Protein AF-A0A941VLF3-F1 (afdb_monomer_lite)

Structure (mmCIF, N/CA/C/O backbone):
data_AF-A0A941VLF3-F1
#
_entry.id   AF-A0A941VLF3-F1
#
loop_
_atom_site.group_PDB
_atom_site.id
_atom_site.type_symbol
_atom_site.label_atom_id
_atom_site.label_alt_id
_atom_site.label_comp_id
_atom_site.label_asym_id
_atom_site.label_entity_id
_atom_site.label_seq_id
_atom_site.pdbx_PDB_ins_code
_atom_site.Cartn_x
_atom_site.Cartn_y
_atom_site.Cartn_z
_atom_site.occupancy
_atom_site.B_iso_or_equiv
_atom_site.auth_seq_id
_atom_site.auth_comp_id
_atom_site.auth_asym_id
_atom_site.auth_atom_id
_atom_site.pdbx_PDB_model_num
ATOM 1 N N . ILE A 1 1 ? 9.014 -8.368 -0.382 1.00 73.69 1 ILE A N 1
ATOM 2 C CA . ILE A 1 1 ? 7.883 -9.288 -0.059 1.00 73.69 1 ILE A CA 1
ATOM 3 C C . ILE A 1 1 ? 7.704 -9.451 1.450 1.00 73.69 1 ILE A C 1
ATOM 5 O O . ILE A 1 1 ? 6.588 -9.243 1.909 1.00 73.69 1 ILE A O 1
ATOM 9 N N . ALA A 1 2 ? 8.746 -9.818 2.213 1.00 80.62 2 ALA A N 1
ATOM 10 C CA . ALA A 1 2 ? 8.641 -9.993 3.668 1.00 80.62 2 ALA A CA 1
ATOM 11 C C . ALA A 1 2 ? 8.099 -8.739 4.381 1.00 80.62 2 ALA A C 1
ATOM 13 O O . ALA A 1 2 ? 7.167 -8.853 5.170 1.00 80.62 2 ALA A O 1
ATOM 14 N N . ASP A 1 3 ? 8.580 -7.549 4.013 1.00 91.75 3 ASP A N 1
ATOM 15 C CA . ASP A 1 3 ? 8.174 -6.313 4.695 1.00 91.75 3 ASP A CA 1
ATOM 16 C C . ASP A 1 3 ? 6.693 -5.969 4.491 1.00 91.75 3 ASP A C 1
ATOM 18 O O . ASP A 1 3 ? 6.051 -5.511 5.425 1.00 91.75 3 ASP A O 1
ATOM 22 N N . ILE A 1 4 ? 6.103 -6.247 3.319 1.00 94.81 4 ILE A N 1
ATOM 23 C CA . ILE A 1 4 ? 4.659 -6.027 3.099 1.00 94.81 4 ILE A CA 1
ATOM 24 C C . ILE A 1 4 ? 3.827 -6.899 4.036 1.00 94.81 4 ILE A C 1
ATOM 26 O O . ILE A 1 4 ? 2.828 -6.434 4.580 1.00 94.81 4 ILE A O 1
ATOM 30 N N . LYS A 1 5 ? 4.232 -8.161 4.230 1.00 95.38 5 LYS A N 1
ATOM 31 C CA . LYS A 1 5 ? 3.555 -9.054 5.177 1.00 95.38 5 LYS A CA 1
ATOM 32 C C . LYS A 1 5 ? 3.682 -8.514 6.597 1.00 95.38 5 LYS A C 1
ATOM 34 O O . LYS A 1 5 ? 2.674 -8.421 7.284 1.00 95.38 5 LYS A O 1
ATOM 39 N N . GLN A 1 6 ? 4.878 -8.072 6.981 1.00 95.81 6 GLN A N 1
ATOM 40 C CA . GLN A 1 6 ? 5.110 -7.506 8.306 1.00 95.81 6 GLN A CA 1
ATOM 41 C C . GLN A 1 6 ? 4.301 -6.224 8.554 1.00 95.81 6 GLN A C 1
ATOM 43 O O . GLN A 1 6 ? 3.707 -6.067 9.617 1.00 95.81 6 GLN A O 1
ATOM 48 N N . ILE A 1 7 ? 4.242 -5.321 7.570 1.00 96.94 7 ILE A N 1
ATOM 49 C CA . ILE A 1 7 ? 3.429 -4.103 7.645 1.00 96.94 7 ILE A CA 1
ATOM 50 C C . ILE A 1 7 ? 1.949 -4.466 7.771 1.00 96.94 7 ILE A C 1
ATOM 52 O O . ILE A 1 7 ? 1.262 -3.898 8.614 1.00 96.94 7 ILE A O 1
ATOM 56 N N . ALA A 1 8 ? 1.459 -5.428 6.982 1.00 97.00 8 ALA A N 1
ATOM 57 C CA . ALA A 1 8 ? 0.075 -5.886 7.074 1.00 97.00 8 ALA A CA 1
ATOM 58 C C . ALA A 1 8 ? -0.240 -6.479 8.458 1.00 97.00 8 ALA A C 1
ATOM 60 O O . ALA A 1 8 ? -1.267 -6.145 9.035 1.00 97.00 8 ALA A O 1
ATOM 61 N N . GLU A 1 9 ? 0.656 -7.288 9.028 1.00 96.88 9 GLU A N 1
ATOM 62 C CA . GLU A 1 9 ? 0.515 -7.812 10.394 1.00 96.88 9 GLU A CA 1
ATOM 63 C C . GLU A 1 9 ? 0.397 -6.687 11.429 1.00 96.88 9 GLU A C 1
ATOM 65 O O . GLU A 1 9 ? -0.518 -6.703 12.249 1.00 96.88 9 GLU A O 1
ATOM 70 N N . TRP A 1 10 ? 1.258 -5.668 11.359 1.00 97.56 10 TRP A N 1
ATOM 71 C CA . TRP A 1 10 ? 1.175 -4.517 12.262 1.00 97.56 10 TRP A CA 1
ATOM 72 C C . TRP A 1 10 ? -0.108 -3.699 12.069 1.00 97.56 10 TRP A C 1
ATOM 74 O O . TRP A 1 10 ? -0.653 -3.170 13.037 1.00 97.56 10 TRP A O 1
ATOM 84 N N . VAL A 1 11 ? -0.610 -3.596 10.837 1.00 98.06 11 VAL A N 1
ATOM 85 C CA . VAL A 1 11 ? -1.896 -2.953 10.531 1.00 98.06 11 VAL A CA 1
ATOM 86 C C . VAL A 1 11 ? -3.062 -3.724 11.163 1.00 98.06 11 VAL A C 1
ATOM 88 O O . VAL A 1 11 ? -3.939 -3.098 11.762 1.00 98.06 11 VAL A O 1
ATOM 91 N N . GLU A 1 12 ? -3.074 -5.059 11.077 1.00 97.50 12 GLU A N 1
ATOM 92 C CA . GLU A 1 12 ? -4.102 -5.881 11.735 1.00 97.50 12 GLU A CA 1
ATOM 93 C C . GLU A 1 12 ? -4.000 -5.793 13.264 1.00 97.50 12 GLU A C 1
ATOM 95 O O . GLU A 1 12 ? -5.015 -5.591 13.927 1.00 97.50 12 GLU A O 1
ATOM 100 N N . GLU A 1 13 ? -2.789 -5.849 13.831 1.00 97.25 13 GLU A N 1
ATOM 101 C CA . GLU A 1 13 ? -2.566 -5.683 15.274 1.00 97.25 13 GLU A CA 1
ATOM 102 C C . GLU A 1 13 ? -3.071 -4.315 15.763 1.00 97.25 13 GLU A C 1
ATOM 104 O O . GLU A 1 13 ? -3.725 -4.212 16.806 1.00 97.25 13 GLU A O 1
ATOM 109 N N . TYR A 1 14 ? -2.808 -3.249 15.000 1.00 97.62 14 TYR A N 1
ATOM 110 C CA . TYR A 1 14 ? -3.336 -1.919 15.291 1.00 97.62 14 TYR A CA 1
ATOM 111 C C . TYR A 1 14 ? -4.869 -1.948 15.333 1.00 97.62 14 TYR A C 1
ATOM 113 O O . TYR A 1 14 ? -5.468 -1.471 16.300 1.00 97.62 14 TYR A O 1
ATOM 121 N N . LYS A 1 15 ? -5.510 -2.562 14.333 1.00 97.38 15 LYS A N 1
ATOM 122 C CA . LYS A 1 15 ? -6.969 -2.696 14.278 1.00 97.38 15 LYS A CA 1
ATOM 123 C C . LYS A 1 15 ? -7.528 -3.515 15.439 1.00 97.38 15 LYS A C 1
ATOM 125 O O . LYS A 1 15 ? -8.580 -3.168 15.971 1.00 97.38 15 LYS A O 1
ATOM 130 N N . GLU A 1 16 ? -6.852 -4.574 15.865 1.00 97.44 16 GLU A N 1
ATOM 131 C CA . GLU A 1 16 ? -7.258 -5.356 17.038 1.00 97.44 16 GLU A CA 1
ATOM 132 C C . GLU A 1 16 ? -7.161 -4.545 18.334 1.00 97.44 16 GLU A C 1
ATOM 134 O O . GLU A 1 16 ? -8.034 -4.649 19.195 1.00 97.44 16 GLU A O 1
ATOM 139 N N . ARG A 1 17 ? -6.131 -3.703 18.461 1.00 97.00 17 ARG A N 1
ATOM 140 C CA . ARG A 1 17 ? -5.886 -2.892 19.659 1.00 97.00 17 ARG A CA 1
ATOM 141 C C . ARG A 1 17 ? -6.794 -1.666 19.765 1.00 97.00 17 ARG A C 1
ATOM 143 O O . ARG A 1 17 ? -7.213 -1.331 20.871 1.00 97.00 17 ARG A O 1
ATOM 150 N N . TYR A 1 18 ? -7.061 -0.981 18.654 1.00 96.06 18 TYR A N 1
ATOM 151 C CA . TYR A 1 18 ? -7.758 0.313 18.645 1.00 96.06 18 TYR A CA 1
ATOM 152 C C . TYR A 1 18 ? -9.167 0.252 18.042 1.00 96.06 18 TYR A C 1
ATOM 154 O O . TYR A 1 18 ? -9.923 1.211 18.164 1.00 96.06 18 TYR A O 1
ATOM 162 N N . GLY A 1 19 ? -9.553 -0.874 17.436 1.00 96.94 19 GLY A N 1
ATOM 163 C CA . GLY A 1 19 ? -10.874 -1.073 16.832 1.00 96.94 19 GLY A CA 1
ATOM 164 C C . GLY A 1 19 ? -11.030 -0.483 15.427 1.00 96.94 19 GLY A C 1
ATOM 165 O O . GLY A 1 19 ? -12.073 -0.675 14.805 1.00 96.94 19 GLY A O 1
ATOM 166 N N . GLU A 1 20 ? -10.003 0.185 14.904 1.00 96.44 20 GLU A N 1
ATOM 167 C CA . GLU A 1 20 ? -9.967 0.790 13.572 1.00 96.44 20 GLU A CA 1
ATOM 168 C C . GLU A 1 20 ? -8.590 0.613 12.926 1.00 96.44 20 GLU A C 1
ATOM 170 O O . GLU A 1 20 ? -7.591 0.458 13.623 1.00 96.44 20 GLU A O 1
ATOM 175 N N . TYR A 1 21 ? -8.526 0.624 11.594 1.00 97.56 21 TYR A N 1
ATOM 176 C CA . TYR A 1 21 ? -7.255 0.576 10.870 1.00 97.56 21 TYR A CA 1
ATOM 177 C C . TYR A 1 21 ? -6.502 1.917 10.988 1.00 97.56 21 TYR A C 1
ATOM 179 O O . TYR A 1 21 ? -7.146 2.965 11.064 1.00 97.56 21 TYR A O 1
ATOM 187 N N . PRO A 1 22 ? -5.154 1.918 10.988 1.00 97.06 22 PRO A N 1
ATOM 188 C CA . PRO A 1 22 ? -4.379 3.150 11.077 1.00 97.06 22 PRO A CA 1
ATOM 189 C C . PRO A 1 22 ? -4.644 4.045 9.852 1.00 97.06 22 PRO A C 1
ATOM 191 O O . PRO A 1 22 ? -4.748 3.530 8.742 1.00 97.06 22 PRO A O 1
ATOM 194 N N . PRO A 1 23 ? -4.719 5.378 10.002 1.00 96.06 23 PRO A N 1
ATOM 195 C CA . PRO A 1 23 ? -4.991 6.283 8.882 1.00 96.06 23 PRO A CA 1
ATOM 196 C C . PRO A 1 23 ? -3.848 6.335 7.858 1.00 96.06 23 PRO A C 1
ATOM 198 O O . PRO A 1 23 ? -4.082 6.554 6.669 1.00 96.06 23 PRO A O 1
ATOM 201 N N . ASP A 1 24 ? -2.613 6.116 8.310 1.00 96.06 24 ASP A N 1
ATOM 202 C CA . ASP A 1 24 ? -1.405 6.120 7.494 1.00 96.06 24 ASP A CA 1
ATOM 203 C C . ASP A 1 24 ? -0.273 5.300 8.140 1.00 96.06 24 ASP A C 1
ATOM 205 O O . ASP A 1 24 ? -0.343 4.866 9.295 1.00 96.06 24 ASP A O 1
ATOM 209 N N . LEU A 1 25 ? 0.804 5.089 7.376 1.00 95.81 25 LEU A N 1
ATOM 210 C CA . LEU A 1 25 ? 2.000 4.398 7.863 1.00 95.81 25 LEU A CA 1
ATOM 211 C C . LEU A 1 25 ? 2.769 5.197 8.921 1.00 95.81 25 LEU A C 1
ATOM 213 O O . LEU A 1 25 ? 3.474 4.592 9.726 1.00 95.81 25 LEU A O 1
ATOM 217 N N . THR A 1 26 ? 2.634 6.524 8.955 1.00 95.88 26 THR A N 1
ATOM 218 C CA . THR A 1 26 ? 3.280 7.369 9.970 1.00 95.88 26 THR A CA 1
ATOM 219 C C . THR A 1 26 ? 2.737 7.038 11.354 1.00 95.88 26 THR A C 1
ATOM 221 O O . THR A 1 26 ? 3.507 6.755 12.269 1.00 95.88 26 THR A O 1
ATOM 224 N N . THR A 1 27 ? 1.414 6.951 11.478 1.00 96.19 27 THR A N 1
ATOM 225 C CA . THR A 1 27 ? 0.729 6.542 12.706 1.00 96.19 27 THR A CA 1
ATOM 226 C C . THR A 1 27 ? 1.206 5.165 13.156 1.00 96.19 27 THR A C 1
ATOM 228 O O . THR A 1 27 ? 1.471 4.944 14.338 1.00 96.19 27 THR A O 1
ATOM 231 N N . LEU A 1 28 ? 1.358 4.228 12.215 1.00 95.50 28 LEU A N 1
ATOM 232 C CA . LEU A 1 28 ? 1.851 2.888 12.516 1.00 95.50 28 LEU A CA 1
ATOM 233 C C . LEU A 1 28 ? 3.295 2.914 13.042 1.00 95.50 28 LEU A C 1
ATOM 235 O O . LEU A 1 28 ? 3.585 2.291 14.063 1.00 95.50 28 LEU A O 1
ATOM 239 N N . LYS A 1 29 ? 4.187 3.680 12.402 1.00 95.25 29 LYS A N 1
ATOM 240 C CA . LYS A 1 29 ? 5.578 3.855 12.848 1.00 95.25 29 LYS A CA 1
ATOM 241 C C . LYS A 1 29 ? 5.674 4.431 14.254 1.00 95.25 29 LYS A C 1
ATOM 243 O O . LYS A 1 29 ? 6.435 3.911 15.068 1.00 95.25 29 LYS A O 1
ATOM 248 N N . GLU A 1 30 ? 4.906 5.479 14.541 1.00 94.44 30 GLU A N 1
ATOM 249 C CA . GLU A 1 30 ? 4.875 6.116 15.859 1.00 94.44 30 GLU A CA 1
ATOM 250 C C . GLU A 1 30 ? 4.444 5.121 16.941 1.00 94.44 30 GLU A C 1
ATOM 252 O O . GLU A 1 30 ? 5.073 5.042 17.996 1.00 94.44 30 GLU A O 1
ATOM 257 N N . ARG A 1 31 ? 3.424 4.293 16.667 1.00 93.81 31 ARG A N 1
ATOM 258 C CA . ARG A 1 31 ? 2.980 3.252 17.610 1.00 93.81 31 ARG A CA 1
ATOM 259 C C . ARG A 1 31 ? 4.013 2.160 17.842 1.00 93.81 31 ARG A C 1
ATOM 261 O O . ARG A 1 31 ? 4.100 1.653 18.956 1.00 93.81 31 ARG A O 1
ATOM 268 N N . LEU A 1 32 ? 4.772 1.802 16.812 1.00 93.19 32 LEU A N 1
ATOM 269 C CA . LEU A 1 32 ? 5.851 0.818 16.900 1.00 93.19 32 LEU A CA 1
ATOM 270 C C . LEU A 1 32 ? 7.159 1.423 17.437 1.00 93.19 32 LEU A C 1
ATOM 272 O O . LEU A 1 32 ? 8.146 0.705 17.582 1.00 93.19 32 LEU A O 1
ATOM 276 N N . ASN A 1 33 ? 7.177 2.729 17.739 1.00 94.62 33 ASN A N 1
ATOM 277 C CA . ASN A 1 33 ? 8.359 3.481 18.156 1.00 94.62 33 ASN A CA 1
ATOM 278 C C . ASN A 1 33 ? 9.540 3.321 17.171 1.00 94.62 33 ASN A C 1
ATOM 280 O O . ASN A 1 33 ? 10.699 3.193 17.574 1.00 94.62 33 ASN A O 1
ATOM 284 N N . LEU A 1 34 ? 9.234 3.299 15.868 1.00 91.06 34 LEU A N 1
ATOM 285 C CA . LEU A 1 34 ? 10.212 3.169 14.787 1.00 91.06 34 LEU A CA 1
ATOM 286 C C . LEU A 1 34 ? 10.676 4.542 14.301 1.00 91.06 34 LEU A C 1
ATOM 288 O O . LEU A 1 34 ? 9.871 5.407 13.960 1.00 91.06 34 LEU A O 1
ATOM 292 N N . THR A 1 35 ? 11.992 4.716 14.199 1.00 89.81 35 THR A N 1
ATOM 293 C CA . THR A 1 35 ? 12.612 5.948 13.686 1.00 89.81 35 THR A CA 1
ATOM 294 C C . THR A 1 35 ? 12.900 5.897 12.187 1.00 89.81 35 THR A C 1
ATOM 296 O O . THR A 1 35 ? 13.116 6.933 11.564 1.00 89.81 35 THR A O 1
ATOM 299 N N . THR A 1 36 ? 12.886 4.709 11.583 1.00 88.38 36 THR A N 1
ATOM 300 C CA . THR A 1 36 ? 13.150 4.506 10.154 1.00 88.38 36 THR A CA 1
ATOM 301 C C . THR A 1 36 ? 11.866 4.567 9.331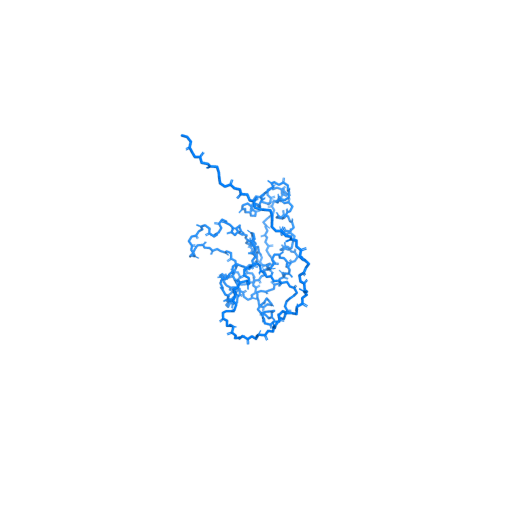 1.00 88.38 36 THR A C 1
ATOM 303 O O . THR A 1 36 ? 10.799 4.154 9.784 1.00 88.38 36 THR A O 1
ATOM 306 N N . GLU A 1 37 ? 11.950 5.088 8.107 1.00 89.50 37 GLU A N 1
ATOM 307 C CA . GLU A 1 37 ? 10.864 4.986 7.125 1.00 89.50 37 GLU A CA 1
ATOM 308 C C . GLU A 1 37 ? 10.654 3.538 6.676 1.00 89.50 37 GLU A C 1
ATOM 310 O O . GLU A 1 37 ? 11.612 2.773 6.560 1.00 89.50 37 GLU A O 1
ATOM 315 N N . PHE A 1 38 ? 9.403 3.176 6.390 1.00 93.19 38 PHE A N 1
ATOM 316 C CA . PHE A 1 38 ? 9.107 1.922 5.706 1.00 93.19 38 PHE A CA 1
ATOM 317 C C . PHE A 1 38 ? 9.484 2.081 4.239 1.00 93.19 38 PHE A C 1
ATOM 319 O O . PHE A 1 38 ? 8.705 2.606 3.443 1.00 93.19 38 PHE A O 1
ATOM 326 N N . LYS A 1 39 ? 10.690 1.638 3.895 1.00 95.06 39 LYS A N 1
ATOM 327 C CA . LYS A 1 39 ? 11.196 1.644 2.527 1.00 95.06 39 LYS A CA 1
ATOM 328 C C . LYS A 1 39 ? 11.362 0.235 1.994 1.00 95.06 39 LYS A C 1
ATOM 330 O O . LYS A 1 39 ? 11.678 -0.685 2.746 1.00 95.06 39 LYS A O 1
ATOM 335 N N . ASP A 1 40 ? 11.145 0.093 0.700 1.00 94.88 40 ASP A N 1
ATOM 336 C CA . ASP A 1 40 ? 11.365 -1.141 -0.033 1.00 94.88 40 ASP A CA 1
ATOM 337 C C . ASP A 1 40 ? 12.858 -1.333 -0.395 1.00 94.88 40 ASP A C 1
ATOM 339 O O . ASP A 1 40 ? 13.691 -0.467 -0.100 1.00 94.88 40 ASP A O 1
ATOM 343 N N . PRO A 1 41 ? 13.242 -2.466 -1.020 1.00 94.19 41 PRO A N 1
ATOM 344 C CA . PRO A 1 41 ? 14.636 -2.743 -1.381 1.00 94.19 41 PRO A CA 1
ATOM 345 C C . PRO A 1 41 ? 15.281 -1.745 -2.354 1.00 94.19 41 PRO A C 1
ATOM 347 O O . PRO A 1 41 ? 16.499 -1.785 -2.529 1.00 94.19 41 PRO A O 1
ATOM 350 N N . TRP A 1 42 ? 14.488 -0.882 -2.992 1.00 95.94 42 TRP A N 1
ATOM 351 C CA . TRP A 1 42 ? 14.937 0.149 -3.927 1.00 95.94 42 TRP A CA 1
ATOM 352 C C . TRP A 1 42 ? 14.912 1.554 -3.309 1.00 95.94 42 TRP A C 1
ATOM 354 O O . TRP A 1 42 ? 15.090 2.538 -4.017 1.00 95.94 42 TRP A O 1
ATOM 364 N N . ASP A 1 43 ? 14.761 1.645 -1.982 1.00 95.62 43 ASP A N 1
ATOM 365 C CA . ASP A 1 43 ? 14.694 2.891 -1.206 1.00 95.62 43 ASP A CA 1
ATOM 366 C C . ASP A 1 43 ? 13.432 3.736 -1.484 1.00 95.62 43 ASP A C 1
ATOM 368 O O . ASP A 1 43 ? 13.331 4.882 -1.033 1.00 95.62 43 ASP A O 1
ATOM 372 N N . HIS A 1 44 ? 12.422 3.167 -2.152 1.00 95.94 44 HIS A N 1
ATOM 373 C CA . HIS A 1 44 ? 11.123 3.813 -2.318 1.00 95.94 44 HIS A CA 1
ATOM 374 C C . HIS A 1 44 ? 10.249 3.585 -1.076 1.00 95.94 44 HIS A C 1
ATOM 376 O O . HIS A 1 44 ? 10.263 2.500 -0.490 1.00 95.94 44 HIS A O 1
ATOM 382 N N . PRO A 1 45 ? 9.462 4.581 -0.635 1.00 96.31 45 PRO A N 1
ATOM 383 C CA . PRO A 1 45 ? 8.556 4.395 0.489 1.00 96.31 45 PRO A CA 1
ATOM 384 C C . PRO A 1 45 ? 7.427 3.424 0.128 1.00 96.31 45 PRO A C 1
ATOM 386 O O . PRO A 1 45 ? 6.790 3.561 -0.923 1.00 96.31 45 PRO A O 1
ATOM 389 N N . TYR A 1 46 ? 7.118 2.501 1.040 1.00 97.75 46 TYR A N 1
ATOM 390 C CA . TYR A 1 46 ? 5.888 1.721 0.955 1.00 97.75 46 TYR A CA 1
ATOM 391 C C . TYR A 1 46 ? 4.680 2.659 0.969 1.00 97.75 46 TYR A C 1
ATOM 393 O O . TYR A 1 46 ? 4.642 3.673 1.667 1.00 97.75 46 TYR A O 1
ATOM 401 N N . GLN A 1 47 ? 3.683 2.310 0.172 1.00 97.75 47 GLN A N 1
ATOM 402 C CA . GLN A 1 47 ? 2.445 3.053 0.047 1.00 97.75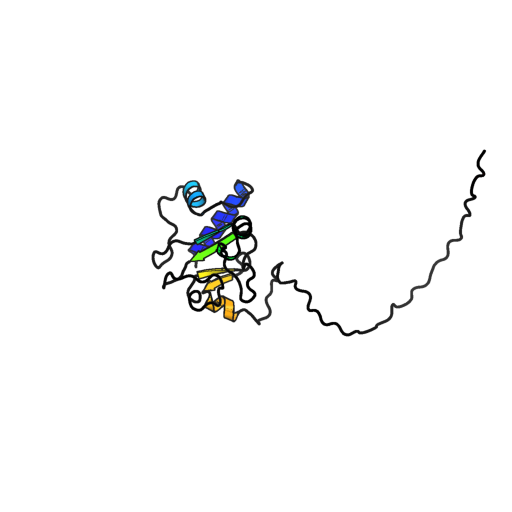 47 GLN A CA 1
ATOM 403 C C . GLN A 1 47 ? 1.348 2.358 0.841 1.00 97.75 47 GLN A C 1
ATOM 405 O O . GLN A 1 47 ? 1.330 1.132 0.956 1.00 97.75 47 GLN A O 1
ATOM 410 N N . TYR A 1 48 ? 0.422 3.150 1.369 1.00 98.00 48 TYR A N 1
ATOM 411 C CA . TYR A 1 48 ? -0.715 2.662 2.131 1.00 98.00 48 TYR A CA 1
ATOM 412 C C . TYR A 1 48 ? -1.932 3.539 1.891 1.00 98.00 48 TYR A C 1
ATOM 414 O O . TYR A 1 48 ? -1.814 4.767 1.857 1.00 98.00 48 TYR A O 1
ATOM 422 N N . VAL A 1 49 ? -3.104 2.919 1.790 1.00 97.69 49 VAL A N 1
ATOM 423 C CA . VAL A 1 49 ? -4.378 3.632 1.867 1.00 97.69 49 VAL A CA 1
ATOM 424 C C . VAL A 1 49 ? -5.424 2.835 2.629 1.00 97.69 49 VAL A C 1
ATOM 426 O O . VAL A 1 49 ? -5.557 1.627 2.447 1.00 97.69 49 VAL A O 1
ATOM 429 N N . LEU A 1 50 ? -6.239 3.542 3.407 1.00 97.00 50 LEU A N 1
ATOM 430 C CA . LEU A 1 50 ? -7.536 3.044 3.851 1.00 97.00 50 LEU A CA 1
ATOM 431 C C . LEU A 1 50 ? -8.528 3.121 2.697 1.00 97.00 50 LEU A C 1
ATOM 433 O O . LEU A 1 50 ? -8.829 4.212 2.215 1.00 97.00 50 LEU A O 1
ATOM 437 N N . ILE A 1 51 ? -9.067 1.981 2.266 1.00 95.19 51 ILE A N 1
ATOM 438 C CA . ILE A 1 51 ? -9.945 1.914 1.088 1.00 95.19 51 ILE A CA 1
ATOM 439 C C . ILE A 1 51 ? -11.255 2.651 1.354 1.00 95.19 51 ILE A C 1
ATOM 441 O O . ILE A 1 51 ? -11.720 3.391 0.495 1.00 95.19 51 ILE A O 1
ATOM 445 N N . ALA A 1 52 ? -11.801 2.550 2.569 1.00 92.44 52 ALA A N 1
ATOM 446 C CA . ALA A 1 52 ? -13.021 3.264 2.942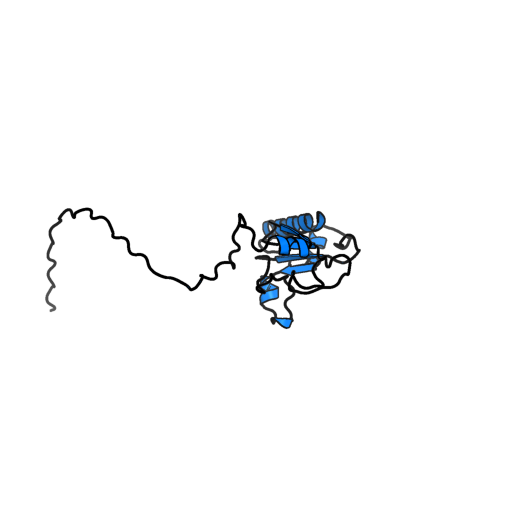 1.00 92.44 52 ALA A CA 1
ATOM 447 C C . ALA A 1 52 ? -12.877 4.796 2.854 1.00 92.44 52 ALA A C 1
ATOM 449 O O . ALA A 1 52 ? -13.839 5.484 2.516 1.00 92.44 52 ALA A O 1
ATOM 450 N N . ASP A 1 53 ? -11.693 5.339 3.146 1.00 93.94 53 ASP A N 1
ATOM 451 C CA . ASP A 1 53 ? -11.423 6.775 3.019 1.00 93.94 53 ASP A CA 1
ATOM 452 C C . ASP A 1 53 ? -11.003 7.161 1.604 1.00 93.94 53 ASP A C 1
ATOM 454 O O . ASP A 1 53 ? -11.323 8.255 1.138 1.00 93.94 53 ASP A O 1
ATOM 458 N N . ASP A 1 54 ? -10.319 6.265 0.898 1.00 94.12 54 ASP A N 1
ATOM 459 C CA . ASP A 1 54 ? -9.977 6.442 -0.505 1.00 94.12 54 ASP A CA 1
ATOM 460 C C . ASP A 1 54 ? -11.233 6.491 -1.384 1.00 94.12 54 ASP A C 1
ATOM 462 O O . ASP A 1 54 ? -11.368 7.395 -2.204 1.00 94.12 54 ASP A O 1
ATOM 466 N N . ASP A 1 55 ? -12.208 5.615 -1.141 1.00 91.06 55 ASP A N 1
ATOM 467 C CA . ASP A 1 55 ? -13.467 5.547 -1.888 1.00 91.06 55 ASP A CA 1
ATOM 468 C C . ASP A 1 55 ? -14.344 6.798 -1.724 1.00 91.06 55 ASP A C 1
ATOM 470 O O . ASP A 1 55 ? -15.119 7.128 -2.623 1.00 91.06 55 ASP A O 1
ATOM 474 N N . LYS A 1 56 ? -14.192 7.542 -0.618 1.00 93.50 56 LYS A N 1
ATOM 475 C CA . LYS A 1 56 ? -14.853 8.847 -0.417 1.00 93.50 56 LYS A CA 1
ATOM 476 C C . LYS A 1 56 ? -14.265 9.941 -1.312 1.00 93.50 56 LYS A C 1
ATOM 478 O O . LYS A 1 56 ? -14.882 10.995 -1.481 1.00 93.50 56 LYS A O 1
ATOM 483 N N . LYS A 1 57 ? -13.071 9.732 -1.870 1.00 90.75 57 LYS A N 1
ATOM 484 C CA . LYS A 1 57 ? -12.443 10.663 -2.811 1.00 90.75 57 LYS A CA 1
ATOM 485 C C . LYS A 1 57 ? -13.069 10.491 -4.198 1.00 90.75 57 LYS A C 1
ATOM 487 O O . LYS A 1 57 ? -13.592 9.434 -4.544 1.00 90.75 57 LYS A O 1
ATOM 492 N N . GLY A 1 58 ? -12.987 11.535 -5.026 1.00 87.56 58 GLY A N 1
ATOM 493 C CA . GLY A 1 58 ? -13.328 11.426 -6.450 1.00 87.56 58 GLY A CA 1
ATOM 494 C C . GLY A 1 58 ? -12.516 10.316 -7.130 1.00 87.56 58 GLY A C 1
ATOM 495 O O . GLY A 1 58 ? -11.387 10.048 -6.720 1.00 87.56 58 GLY A O 1
ATOM 496 N N . LYS A 1 59 ? -13.077 9.666 -8.160 1.00 85.50 59 LYS A N 1
ATOM 497 C CA . LYS A 1 59 ? -12.449 8.518 -8.853 1.00 85.50 59 LYS A CA 1
ATOM 498 C C . LYS A 1 59 ? -11.020 8.808 -9.332 1.00 85.50 59 LYS A C 1
ATOM 500 O O . LYS A 1 59 ? -10.171 7.931 -9.318 1.00 85.50 59 LYS A O 1
ATOM 505 N N . ASP A 1 60 ? -10.768 10.049 -9.722 1.00 88.75 60 ASP A N 1
ATOM 506 C CA . ASP A 1 60 ? -9.493 10.619 -10.165 1.00 88.75 60 ASP A CA 1
ATOM 507 C C . ASP A 1 60 ? -8.451 10.792 -9.043 1.00 88.75 60 ASP A C 1
ATOM 509 O O . ASP A 1 60 ? -7.270 10.985 -9.318 1.00 88.75 60 ASP A O 1
ATOM 513 N N . LYS A 1 61 ? -8.874 10.718 -7.778 1.00 92.69 61 LYS A N 1
ATOM 514 C CA . LYS A 1 61 ? -8.039 10.931 -6.583 1.00 92.69 61 LYS A CA 1
ATOM 515 C C . LYS A 1 61 ? -7.814 9.661 -5.766 1.00 92.69 61 LYS A C 1
ATOM 517 O O . LYS A 1 61 ? -7.078 9.702 -4.779 1.00 92.69 61 LYS A O 1
ATOM 522 N N . GLN A 1 62 ? -8.462 8.567 -6.155 1.00 94.50 62 GLN A N 1
ATOM 523 C CA . GLN A 1 62 ? -8.293 7.261 -5.535 1.00 94.50 62 GLN A CA 1
ATOM 524 C C . GLN A 1 62 ? -6.914 6.690 -5.863 1.00 94.50 62 GLN A C 1
ATOM 526 O O . GLN A 1 62 ? -6.429 6.803 -6.990 1.00 94.50 62 GLN A O 1
ATOM 531 N N . LYS A 1 63 ? -6.291 6.059 -4.874 1.00 96.25 63 LYS A N 1
ATOM 532 C CA . LYS A 1 63 ? -4.959 5.455 -4.970 1.00 96.25 63 LYS A CA 1
ATOM 533 C C . LYS A 1 63 ? -4.939 3.961 -4.656 1.00 96.25 63 LYS A C 1
ATOM 535 O O . LYS A 1 63 ? -3.929 3.325 -4.926 1.00 96.25 63 LYS A O 1
ATOM 540 N N . ALA A 1 64 ? -6.019 3.394 -4.116 1.00 96.56 64 ALA A N 1
ATOM 541 C CA . ALA A 1 64 ? -6.092 1.953 -3.903 1.00 96.56 64 ALA A CA 1
ATOM 542 C C . ALA A 1 64 ? -5.880 1.219 -5.232 1.00 96.56 64 ALA A C 1
ATOM 544 O O . ALA A 1 64 ? -6.454 1.605 -6.261 1.00 96.56 64 ALA A O 1
ATOM 545 N N . ARG A 1 65 ? -5.054 0.174 -5.209 1.00 96.88 65 ARG A N 1
ATOM 546 C CA . ARG A 1 65 ? -4.743 -0.654 -6.366 1.00 96.88 65 ARG A CA 1
ATOM 547 C C . ARG A 1 65 ? -5.982 -1.403 -6.824 1.00 96.88 65 ARG A C 1
ATOM 549 O O . ARG A 1 65 ? -6.807 -1.864 -6.030 1.00 96.88 65 ARG A O 1
ATOM 556 N N . ARG A 1 66 ? -6.113 -1.519 -8.143 1.00 93.44 66 ARG A N 1
ATOM 557 C CA . ARG A 1 66 ? -7.281 -2.098 -8.801 1.00 93.44 66 ARG A CA 1
ATOM 558 C C . ARG A 1 66 ? -6.912 -3.281 -9.683 1.00 93.44 66 ARG A C 1
ATOM 560 O O . ARG A 1 66 ? -5.825 -3.335 -10.260 1.00 93.44 66 ARG A O 1
ATOM 567 N N . ASP A 1 67 ? -7.834 -4.229 -9.780 1.00 90.75 67 ASP A N 1
ATOM 568 C CA . ASP A 1 67 ? -7.737 -5.350 -10.707 1.00 90.75 67 ASP A CA 1
ATOM 569 C C . ASP A 1 67 ? -8.021 -4.914 -12.157 1.00 90.75 67 ASP A C 1
ATOM 571 O O . ASP A 1 67 ? -8.327 -3.752 -12.444 1.00 90.75 67 ASP A O 1
ATOM 575 N N . ARG A 1 68 ? -7.975 -5.879 -13.084 1.00 86.38 68 ARG A N 1
ATOM 576 C CA . ARG A 1 68 ? -8.299 -5.670 -14.507 1.00 86.38 68 ARG A CA 1
ATOM 577 C C . ARG A 1 68 ? -9.729 -5.166 -14.756 1.00 86.38 68 ARG A C 1
ATOM 579 O O . ARG A 1 68 ? -10.010 -4.608 -15.810 1.00 86.38 68 ARG A O 1
ATOM 586 N N . ASN A 1 69 ? -10.637 -5.389 -13.805 1.00 85.38 69 ASN A N 1
ATOM 587 C CA . ASN A 1 69 ? -12.031 -4.954 -13.847 1.00 85.38 69 ASN A CA 1
ATOM 588 C C . ASN A 1 69 ? -12.233 -3.622 -13.100 1.00 85.38 69 ASN A C 1
ATOM 590 O O . ASN A 1 69 ? -13.371 -3.216 -12.846 1.00 85.38 69 ASN A O 1
ATOM 594 N N . GLN A 1 70 ? -11.140 -2.943 -12.738 1.00 88.50 70 GLN A N 1
ATOM 595 C CA . GLN A 1 70 ? -11.120 -1.692 -11.986 1.00 88.50 70 GLN A CA 1
ATOM 596 C C . GLN A 1 70 ? -11.761 -1.794 -10.593 1.00 88.50 70 GLN A C 1
ATOM 598 O O . GLN A 1 70 ? -12.217 -0.791 -10.041 1.00 88.50 70 GLN A O 1
ATOM 603 N N . LYS A 1 71 ? -11.816 -2.982 -9.992 1.00 88.62 71 LYS A N 1
ATOM 604 C CA . LYS A 1 71 ? -12.268 -3.181 -8.610 1.00 88.62 71 LYS A CA 1
ATOM 605 C C . LYS A 1 71 ? -11.078 -3.093 -7.655 1.00 88.62 71 LYS A C 1
ATOM 607 O O . LYS A 1 71 ? -9.992 -3.515 -8.049 1.00 88.62 71 LYS A O 1
ATOM 612 N N . PRO A 1 72 ? -11.242 -2.553 -6.433 1.00 93.25 72 PRO A N 1
ATOM 613 C CA . PRO A 1 72 ? -10.187 -2.622 -5.423 1.00 93.25 72 PRO A CA 1
ATOM 614 C C . PRO A 1 72 ? -9.742 -4.076 -5.215 1.00 93.25 72 PRO A C 1
ATOM 616 O O . PRO A 1 72 ? -10.590 -4.969 -5.170 1.00 93.25 72 PRO A O 1
ATOM 619 N N . ILE A 1 73 ? -8.429 -4.315 -5.135 1.00 93.19 73 ILE A N 1
ATOM 620 C CA . ILE A 1 73 ? -7.868 -5.678 -5.006 1.00 93.19 73 ILE A CA 1
ATOM 621 C C . ILE A 1 73 ? -7.913 -6.237 -3.576 1.00 93.19 73 ILE A C 1
ATOM 623 O O . ILE A 1 73 ? -7.721 -7.439 -3.384 1.00 93.19 73 ILE A O 1
ATOM 627 N N . ASN A 1 74 ? -8.116 -5.359 -2.596 1.00 95.62 74 ASN A N 1
ATOM 628 C CA . ASN A 1 74 ? -8.265 -5.658 -1.175 1.00 95.62 74 ASN A CA 1
ATOM 629 C C . ASN A 1 74 ? -9.573 -5.033 -0.666 1.00 95.62 74 ASN A C 1
ATOM 631 O O . ASN A 1 74 ? -10.131 -4.140 -1.308 1.00 95.62 74 ASN A O 1
ATOM 635 N N . THR A 1 75 ? -10.047 -5.486 0.493 1.00 94.94 75 THR A N 1
ATOM 636 C CA . THR A 1 75 ? -11.328 -5.060 1.069 1.00 94.94 75 THR A CA 1
ATOM 637 C C . THR A 1 75 ? -11.202 -3.798 1.929 1.00 94.94 75 THR A C 1
ATOM 639 O O . THR A 1 75 ? -12.010 -2.883 1.784 1.00 94.94 75 THR A O 1
ATOM 642 N N . TYR A 1 76 ? -10.214 -3.728 2.832 1.00 95.94 76 TYR A N 1
ATOM 643 C CA . TYR A 1 76 ? -10.182 -2.703 3.896 1.00 95.94 76 TYR A CA 1
ATOM 644 C C . TYR A 1 76 ? -9.097 -1.641 3.730 1.00 95.94 76 TYR A C 1
ATOM 646 O O . TYR A 1 76 ? -9.352 -0.442 3.858 1.00 95.94 76 TYR A O 1
ATOM 654 N N . TYR A 1 77 ? -7.883 -2.083 3.445 1.00 97.81 77 TYR A N 1
ATOM 655 C CA . TYR A 1 77 ? -6.734 -1.233 3.192 1.00 97.81 77 TYR A CA 1
ATOM 656 C C . TYR A 1 77 ? -5.908 -1.858 2.084 1.00 97.81 77 TYR A C 1
ATOM 658 O O . TYR A 1 77 ? -6.027 -3.048 1.776 1.00 97.81 77 TYR A O 1
ATOM 666 N N . ASP A 1 78 ? -5.048 -1.040 1.511 1.00 98.06 78 ASP A N 1
ATOM 667 C CA . ASP A 1 78 ? -4.094 -1.473 0.520 1.00 98.06 78 ASP A CA 1
ATOM 668 C C . ASP A 1 78 ? -2.686 -1.069 0.935 1.00 98.06 78 ASP A C 1
ATOM 670 O O . ASP A 1 78 ? -2.494 -0.003 1.518 1.00 98.06 78 ASP A O 1
ATOM 674 N N . VAL A 1 79 ? -1.720 -1.942 0.661 1.00 98.12 79 VAL A N 1
ATOM 675 C CA . VAL A 1 79 ? -0.302 -1.719 0.950 1.00 98.12 79 VAL A CA 1
ATOM 676 C C . VAL A 1 79 ? 0.547 -2.322 -0.161 1.00 98.12 79 VAL A C 1
ATOM 678 O O . VAL A 1 79 ? 0.367 -3.485 -0.539 1.00 98.12 79 VAL A O 1
ATOM 681 N N . TRP A 1 80 ? 1.462 -1.523 -0.703 1.00 98.06 80 TRP A N 1
ATOM 682 C CA . TRP A 1 80 ? 2.302 -1.930 -1.828 1.00 98.06 80 TRP A CA 1
ATOM 683 C C . TRP A 1 80 ? 3.627 -1.161 -1.875 1.00 98.06 80 TRP A C 1
ATOM 685 O O . TRP A 1 80 ? 3.808 -0.159 -1.186 1.00 98.06 80 TRP A O 1
ATOM 695 N N . SER A 1 81 ? 4.556 -1.645 -2.694 1.00 97.94 81 SER A N 1
ATOM 696 C CA . SER A 1 81 ? 5.766 -0.938 -3.129 1.00 97.94 81 SER A CA 1
ATOM 697 C C . SER A 1 81 ? 5.645 -0.634 -4.622 1.00 97.94 81 SER A C 1
ATOM 699 O O . SER A 1 81 ? 5.113 -1.464 -5.363 1.00 97.94 81 SER A O 1
ATOM 701 N N . ASN A 1 82 ? 6.148 0.529 -5.047 1.00 97.25 82 ASN A N 1
ATOM 702 C CA . ASN A 1 82 ? 6.191 0.956 -6.454 1.00 97.25 82 ASN A CA 1
ATOM 703 C C . ASN A 1 82 ? 7.313 0.262 -7.262 1.00 97.25 82 ASN A C 1
ATOM 705 O O . ASN A 1 82 ? 7.774 0.776 -8.275 1.00 97.25 82 ASN A O 1
ATOM 709 N N . GLY A 1 83 ? 7.841 -0.854 -6.759 1.00 96.31 83 GLY A N 1
ATOM 710 C CA . GLY A 1 83 ? 8.836 -1.629 -7.480 1.00 96.31 83 GLY A CA 1
ATOM 711 C C . GLY A 1 83 ? 10.161 -0.896 -7.686 1.00 96.31 83 GLY A C 1
ATOM 712 O O . GLY A 1 83 ? 10.535 0.024 -6.953 1.00 96.31 83 GLY A O 1
ATOM 713 N N . ALA A 1 84 ? 10.902 -1.378 -8.676 1.00 96.75 84 ALA A N 1
ATOM 714 C CA . ALA A 1 84 ? 12.257 -0.938 -8.962 1.00 96.75 84 ALA A CA 1
ATOM 715 C C . ALA A 1 84 ? 12.285 0.372 -9.748 1.00 96.75 84 ALA A C 1
ATOM 717 O O . ALA A 1 84 ? 13.228 1.148 -9.593 1.00 96.75 84 ALA A O 1
ATOM 718 N N . ASP A 1 85 ? 11.291 0.603 -10.607 1.00 96.31 85 ASP A N 1
ATOM 719 C CA . ASP A 1 85 ? 11.206 1.831 -11.396 1.00 96.31 85 ASP A CA 1
ATOM 720 C C . ASP A 1 85 ? 10.589 3.006 -10.614 1.00 96.31 85 ASP A C 1
ATOM 722 O O . ASP A 1 85 ? 10.797 4.164 -10.985 1.00 96.31 85 ASP A O 1
ATOM 726 N N . GLY A 1 86 ? 9.897 2.719 -9.503 1.00 96.50 86 GLY A N 1
ATOM 727 C CA . GLY A 1 86 ? 9.257 3.710 -8.640 1.00 96.50 86 GLY A CA 1
ATOM 728 C C . GLY A 1 86 ? 8.003 4.341 -9.253 1.00 96.50 86 GLY A C 1
ATOM 729 O O . GLY A 1 86 ? 7.386 5.214 -8.625 1.00 96.50 86 GLY A O 1
ATOM 730 N N . ASP A 1 87 ? 7.614 3.916 -10.455 1.00 96.69 87 ASP A N 1
ATOM 731 C CA . ASP A 1 87 ? 6.436 4.391 -11.159 1.00 96.69 87 ASP A CA 1
ATOM 732 C C . ASP A 1 87 ? 5.154 3.768 -10.572 1.00 96.69 87 ASP A C 1
ATOM 734 O O . ASP A 1 87 ? 5.157 2.881 -9.724 1.00 96.69 87 ASP A O 1
ATOM 738 N N . TYR A 1 88 ? 4.001 4.319 -10.955 1.00 94.19 88 TYR A N 1
ATOM 739 C CA . TYR A 1 88 ? 2.715 3.869 -10.430 1.00 94.19 88 TYR A CA 1
ATOM 740 C C . TYR A 1 88 ? 1.612 3.980 -11.479 1.00 94.19 88 TYR A C 1
ATOM 742 O O . TYR A 1 88 ? 1.411 5.026 -12.107 1.00 94.19 88 TYR A O 1
ATOM 750 N N . GLN A 1 89 ? 0.824 2.915 -11.610 1.00 95.81 89 GLN A N 1
ATOM 751 C CA . GLN A 1 89 ? -0.491 2.918 -12.237 1.00 95.81 89 GLN A CA 1
ATOM 752 C C . GLN A 1 89 ? -1.503 2.234 -11.321 1.00 95.81 89 GLN A C 1
ATOM 754 O O . GLN A 1 89 ? -1.240 1.196 -10.735 1.00 95.81 89 GLN A O 1
ATOM 759 N N . GLN A 1 90 ? -2.707 2.794 -11.204 1.00 95.69 90 GLN A N 1
ATOM 760 C CA . GLN A 1 90 ? -3.693 2.253 -10.265 1.00 95.69 90 GLN A CA 1
ATOM 761 C C . GLN A 1 90 ? -4.091 0.802 -10.579 1.00 95.69 90 GLN A C 1
ATOM 763 O O . GLN A 1 90 ? -4.286 -0.001 -9.668 1.00 95.69 90 GLN A O 1
ATOM 768 N N . GLN A 1 91 ? -4.227 0.458 -11.860 1.00 94.50 91 GLN A N 1
ATOM 769 C CA . GLN A 1 91 ? -4.509 -0.911 -12.279 1.00 94.50 91 GLN A CA 1
ATOM 770 C C . GLN A 1 91 ? -3.222 -1.739 -12.294 1.00 94.50 91 GLN A C 1
ATOM 772 O O . GLN A 1 91 ? -2.268 -1.390 -12.984 1.00 94.50 91 GLN A O 1
ATOM 777 N N . VAL A 1 92 ? -3.227 -2.870 -11.588 1.00 94.06 92 VAL A N 1
ATOM 778 C CA . VAL A 1 92 ? -2.052 -3.747 -11.421 1.00 94.06 92 VAL 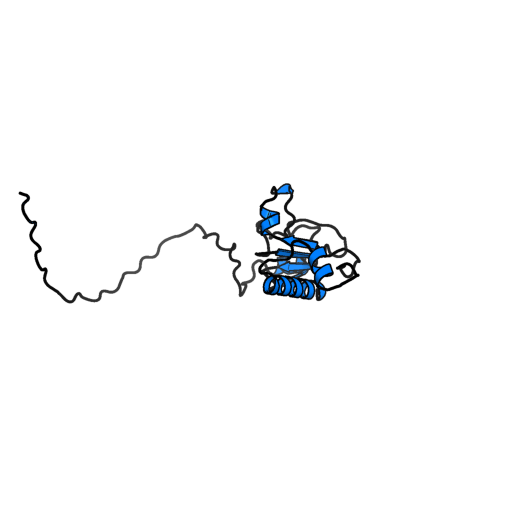A CA 1
ATOM 779 C C . VAL A 1 92 ? -1.562 -4.352 -12.744 1.00 94.06 92 VAL A C 1
ATOM 781 O O . VAL A 1 92 ? -0.376 -4.619 -12.908 1.00 94.06 92 VAL A O 1
ATOM 784 N N . ASN A 1 93 ? -2.452 -4.556 -13.717 1.00 91.44 93 ASN A N 1
ATOM 785 C CA . ASN A 1 93 ? -2.081 -5.019 -15.057 1.00 91.44 93 ASN A CA 1
ATOM 786 C C . ASN A 1 93 ? -1.547 -3.893 -15.966 1.00 91.44 93 ASN A C 1
ATOM 788 O O . ASN A 1 93 ? -1.164 -4.168 -17.103 1.00 91.44 93 ASN A O 1
ATOM 792 N N . GLY A 1 94 ? -1.515 -2.643 -15.490 1.00 93.94 94 GLY A N 1
ATOM 793 C CA . GLY A 1 94 ? -0.871 -1.528 -16.178 1.00 93.94 94 GLY A CA 1
ATOM 794 C C . GLY A 1 94 ? 0.631 -1.759 -16.350 1.00 93.94 94 GLY A C 1
ATOM 795 O O . GLY A 1 94 ? 1.276 -2.381 -15.508 1.00 93.94 94 GLY A O 1
ATOM 796 N N . ALA A 1 95 ? 1.199 -1.263 -17.451 1.00 94.31 95 ALA A N 1
ATOM 797 C CA . ALA A 1 95 ? 2.596 -1.508 -17.816 1.00 94.31 95 ALA A CA 1
ATOM 798 C C . ALA A 1 95 ? 3.599 -1.035 -16.749 1.00 94.31 95 ALA A C 1
ATOM 800 O O . ALA A 1 95 ? 4.578 -1.733 -16.506 1.00 94.31 95 ALA A O 1
ATOM 801 N N . LYS A 1 96 ? 3.316 0.097 -16.091 1.00 96.81 96 LYS A N 1
ATOM 802 C CA . LYS A 1 96 ? 4.144 0.707 -15.030 1.00 96.81 96 LYS A CA 1
ATOM 803 C C . LYS A 1 96 ? 3.999 0.043 -13.659 1.00 96.81 96 LYS A C 1
ATOM 805 O O . LYS A 1 96 ? 4.450 0.576 -12.665 1.00 96.81 96 LYS A O 1
ATOM 810 N N . SER A 1 97 ? 3.220 -1.028 -13.587 1.00 96.81 97 SER A N 1
ATOM 811 C CA . SER A 1 97 ? 2.813 -1.632 -12.322 1.00 96.81 97 SER A CA 1
ATOM 812 C C . SER A 1 97 ? 3.092 -3.123 -12.258 1.00 96.81 97 SER A C 1
ATOM 814 O O . SER A 1 97 ? 2.617 -3.837 -11.374 1.00 96.81 97 SER A O 1
ATOM 816 N N 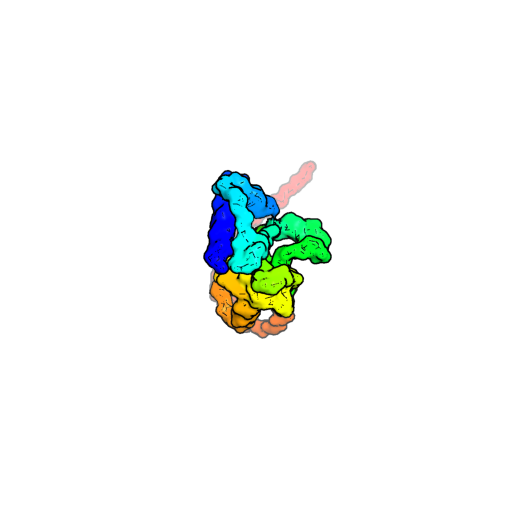. ARG A 1 98 ? 3.870 -3.603 -13.230 1.00 94.75 98 ARG A N 1
ATOM 817 C CA . ARG A 1 98 ? 4.219 -5.011 -13.398 1.00 94.75 98 ARG A CA 1
ATOM 818 C C . ARG A 1 98 ? 5.306 -5.447 -12.417 1.00 94.75 98 ARG A C 1
ATOM 820 O O . ARG A 1 98 ? 5.353 -6.634 -12.090 1.00 94.75 98 ARG A O 1
ATOM 827 N N . ASP A 1 99 ? 6.157 -4.528 -11.973 1.00 96.31 99 ASP A N 1
ATOM 828 C CA . ASP A 1 99 ? 7.242 -4.733 -11.008 1.00 96.31 99 ASP A CA 1
ATOM 829 C C . ASP A 1 99 ? 6.885 -4.313 -9.572 1.00 96.31 99 ASP A C 1
ATOM 831 O O . ASP A 1 99 ? 7.618 -4.658 -8.646 1.00 96.31 99 ASP A O 1
ATOM 835 N N . ASP A 1 100 ? 5.734 -3.669 -9.373 1.00 97.06 100 ASP A N 1
ATOM 836 C CA . ASP A 1 100 ? 5.191 -3.379 -8.046 1.00 97.06 100 ASP A CA 1
ATOM 837 C C . ASP A 1 100 ? 5.081 -4.645 -7.197 1.00 97.06 100 ASP A C 1
ATOM 839 O O . ASP A 1 100 ? 4.544 -5.665 -7.644 1.00 97.06 100 ASP A O 1
ATOM 843 N N . ILE A 1 101 ? 5.513 -4.570 -5.938 1.00 97.19 101 ILE A N 1
ATOM 844 C CA . ILE A 1 101 ? 5.226 -5.619 -4.958 1.00 97.19 101 ILE A CA 1
ATOM 845 C C . ILE A 1 101 ? 3.901 -5.264 -4.292 1.00 97.19 101 ILE A C 1
ATOM 847 O O . ILE A 1 101 ? 3.805 -4.263 -3.586 1.00 97.19 101 ILE A O 1
ATOM 851 N N . ILE A 1 102 ? 2.882 -6.092 -4.487 1.00 96.75 102 ILE A N 1
ATOM 852 C CA . ILE A 1 102 ? 1.520 -5.815 -4.024 1.00 96.75 102 ILE A CA 1
ATOM 853 C C . ILE A 1 102 ? 1.040 -6.871 -3.031 1.00 96.75 102 ILE A C 1
ATOM 855 O O . ILE A 1 102 ? 1.412 -8.044 -3.118 1.00 96.75 102 ILE A O 1
ATOM 859 N N . ARG A 1 103 ? 0.159 -6.462 -2.118 1.00 96.88 103 ARG A N 1
ATOM 860 C CA . ARG A 1 103 ? -0.743 -7.353 -1.380 1.00 96.88 103 ARG A CA 1
ATOM 861 C C . ARG A 1 103 ? -2.066 -7.425 -2.138 1.00 96.88 103 ARG A C 1
ATOM 863 O O . ARG A 1 103 ? -2.595 -6.388 -2.513 1.00 96.88 103 ARG A O 1
ATOM 870 N N . ALA A 1 104 ? -2.628 -8.610 -2.346 1.00 94.56 104 ALA A N 1
ATOM 871 C CA . ALA A 1 104 ? -3.942 -8.761 -2.970 1.00 94.56 104 ALA A CA 1
ATOM 872 C C . ALA A 1 104 ? -4.793 -9.809 -2.251 1.00 94.56 104 ALA A C 1
ATOM 874 O O . ALA A 1 104 ? -4.267 -10.698 -1.570 1.00 94.56 104 ALA A O 1
ATOM 875 N N . TRP A 1 105 ? -6.111 -9.704 -2.442 1.00 92.75 105 TRP A N 1
ATOM 876 C CA . TRP A 1 105 ? -7.117 -10.624 -1.902 1.00 92.75 105 TRP A CA 1
ATOM 877 C C . TRP A 1 105 ? -6.977 -10.805 -0.393 1.00 92.75 105 TRP A C 1
ATOM 879 O O . TRP A 1 105 ? -6.870 -11.924 0.119 1.00 92.75 105 TRP A O 1
ATOM 889 N N . ASP A 1 106 ? -6.883 -9.671 0.295 1.00 94.31 106 ASP A N 1
ATOM 890 C CA . ASP A 1 106 ? -6.785 -9.588 1.747 1.00 94.31 106 ASP A CA 1
ATOM 891 C C . ASP A 1 106 ? -5.629 -10.415 2.329 1.00 94.31 106 ASP A C 1
ATOM 893 O O . ASP A 1 106 ? -5.709 -10.962 3.424 1.00 94.31 106 ASP A O 1
ATOM 897 N N . GLY A 1 107 ? -4.514 -10.472 1.593 1.00 94.06 107 GLY A N 1
ATOM 898 C CA . GLY A 1 107 ? -3.277 -11.127 2.022 1.00 94.06 107 GLY A CA 1
ATOM 899 C C . GLY A 1 107 ? -3.086 -12.546 1.493 1.00 94.06 107 GLY A C 1
ATOM 900 O O . GLY A 1 107 ? -2.012 -13.114 1.687 1.00 94.06 107 GLY A O 1
ATOM 901 N N . SER A 1 108 ? -4.060 -13.102 0.762 1.00 92.50 108 SER A N 1
ATOM 902 C CA . SER A 1 108 ? -3.911 -14.417 0.113 1.00 92.50 108 SER A CA 1
ATOM 903 C C . SER A 1 108 ? -2.825 -14.421 -0.970 1.00 92.50 108 SER A C 1
ATOM 905 O O . SER A 1 108 ? -2.300 -15.476 -1.324 1.00 92.50 108 SER A O 1
ATOM 907 N N . PHE A 1 109 ? -2.472 -13.244 -1.492 1.00 93.56 109 PHE A N 1
ATOM 908 C CA . PHE A 1 109 ? -1.362 -13.048 -2.412 1.00 93.56 109 PHE A CA 1
ATOM 909 C C . PHE A 1 109 ? -0.469 -11.898 -1.941 1.00 93.56 109 PHE A C 1
ATOM 911 O O . PHE A 1 109 ? -0.954 -10.817 -1.606 1.00 93.56 109 PHE A O 1
ATOM 918 N N . VAL A 1 110 ? 0.846 -12.124 -1.971 1.00 95.75 110 VAL A N 1
ATOM 919 C CA . VAL A 1 110 ? 1.859 -11.067 -1.896 1.00 95.75 110 VAL A CA 1
ATOM 920 C C . VAL A 1 110 ? 2.966 -11.404 -2.887 1.00 95.75 110 VAL A C 1
ATOM 922 O O . VAL A 1 110 ? 3.622 -12.436 -2.739 1.00 95.75 110 VAL A O 1
ATOM 925 N N . GLY A 1 111 ? 3.176 -10.552 -3.884 1.00 95.25 111 GLY A N 1
ATOM 926 C CA . GLY A 1 111 ? 4.082 -10.831 -4.999 1.00 95.25 111 GLY A CA 1
ATOM 927 C C . GLY A 1 111 ? 4.131 -9.685 -6.003 1.00 95.25 111 GLY A C 1
ATOM 928 O O . GLY A 1 111 ? 3.613 -8.605 -5.719 1.00 95.25 111 GLY A O 1
ATOM 929 N N . LEU A 1 112 ? 4.760 -9.912 -7.159 1.00 95.50 112 LEU A N 1
ATOM 930 C CA . LEU A 1 112 ? 4.852 -8.887 -8.200 1.00 95.50 112 LEU A CA 1
ATOM 931 C C . LEU A 1 112 ? 3.504 -8.700 -8.902 1.00 95.50 112 LEU A C 1
ATOM 933 O O . LEU A 1 112 ? 2.749 -9.659 -9.085 1.00 95.50 112 LEU A O 1
ATOM 937 N N . GLY A 1 113 ? 3.221 -7.480 -9.361 1.00 93.69 113 GLY A N 1
ATOM 938 C CA . GLY A 1 113 ? 1.994 -7.169 -10.095 1.00 93.69 113 GLY A CA 1
ATOM 939 C C . GLY A 1 113 ? 1.794 -8.058 -11.326 1.00 93.69 113 GLY A C 1
ATOM 940 O O . GLY A 1 113 ? 0.684 -8.525 -11.589 1.00 93.69 113 GLY A O 1
ATOM 941 N N . LYS A 1 114 ? 2.882 -8.388 -12.034 1.00 93.31 114 LYS A N 1
ATOM 942 C CA . LYS A 1 114 ? 2.843 -9.336 -13.156 1.00 93.31 114 LYS A CA 1
ATOM 943 C C . LYS A 1 114 ? 2.432 -10.758 -12.758 1.00 93.31 114 LYS A C 1
ATOM 945 O O . LYS A 1 114 ? 1.737 -11.405 -13.535 1.00 93.31 114 LYS A O 1
ATOM 950 N N . ASP A 1 115 ? 2.802 -11.217 -11.563 1.00 92.56 115 ASP A N 1
ATOM 951 C CA . ASP A 1 115 ? 2.514 -12.580 -11.103 1.00 92.56 115 ASP A CA 1
ATOM 952 C C . ASP A 1 115 ? 1.034 -12.716 -10.707 1.00 92.56 115 ASP A C 1
ATOM 954 O O . ASP A 1 115 ? 0.436 -13.778 -10.871 1.00 92.56 115 ASP A O 1
ATOM 958 N N . LEU A 1 116 ? 0.409 -11.628 -10.229 1.00 88.94 116 LEU A N 1
ATOM 959 C CA . LEU A 1 116 ? -1.032 -11.600 -9.957 1.00 88.94 116 LEU A CA 1
ATOM 960 C C . LEU A 1 116 ? -1.840 -11.820 -11.245 1.00 88.94 116 LEU A C 1
ATOM 962 O O . LEU A 1 116 ? -2.825 -12.558 -11.240 1.00 88.94 116 LEU A O 1
ATOM 966 N N . ASP A 1 117 ? -1.422 -11.189 -12.344 1.00 79.38 117 ASP A N 1
ATOM 967 C CA . ASP A 1 117 ? -2.069 -11.300 -13.655 1.00 79.38 117 ASP A CA 1
ATOM 968 C C . ASP A 1 117 ? -2.096 -12.754 -14.159 1.00 79.38 117 ASP A C 1
ATOM 970 O O . ASP A 1 117 ? -3.132 -13.249 -14.599 1.00 79.38 117 ASP A O 1
ATOM 974 N N . GLU A 1 118 ? -0.999 -13.492 -13.967 1.00 79.12 118 GLU A N 1
ATOM 975 C CA . GLU A 1 118 ? -0.887 -14.914 -14.325 1.00 79.12 118 GLU A CA 1
ATOM 976 C C . GLU A 1 118 ? -1.807 -15.849 -13.517 1.00 79.12 118 GLU A C 1
ATOM 978 O O . GLU A 1 118 ? -1.982 -17.024 -13.875 1.00 79.12 118 GLU A O 1
ATOM 983 N N . LEU A 1 119 ? -2.384 -15.362 -12.414 1.00 79.75 119 LEU A N 1
ATOM 984 C CA . LEU A 1 119 ? -3.369 -16.088 -11.611 1.00 79.75 119 LEU A CA 1
ATOM 985 C C . LEU A 1 119 ? -4.809 -15.833 -12.076 1.00 79.75 119 LEU A C 1
ATOM 987 O O . LEU A 1 119 ? -5.695 -16.636 -11.769 1.00 79.75 119 LEU A O 1
ATOM 991 N N . TYR A 1 120 ? -5.072 -14.766 -12.836 1.00 68.44 120 TYR A N 1
ATOM 992 C CA . TYR A 1 120 ? -6.401 -14.528 -13.397 1.00 68.44 120 TYR A CA 1
ATOM 993 C C . TYR A 1 120 ? -6.707 -15.544 -14.508 1.00 68.44 120 TYR A C 1
ATOM 995 O O . TYR A 1 120 ? -5.964 -15.693 -15.470 1.00 68.44 120 TYR A O 1
ATOM 1003 N N . GLY A 1 121 ? -7.840 -16.246 -14.386 1.00 61.06 121 GLY A N 1
ATOM 1004 C CA . GLY A 1 121 ? -8.257 -17.305 -15.320 1.00 61.06 121 GLY A CA 1
ATOM 1005 C C . GLY A 1 121 ? -7.901 -18.728 -14.876 1.00 61.06 121 GLY A C 1
ATOM 1006 O O . GLY A 1 121 ? -8.354 -19.684 -15.500 1.00 61.06 121 GLY A O 1
ATOM 1007 N N . LYS A 1 122 ? -7.162 -18.889 -13.770 1.00 59.78 122 LYS A N 1
ATOM 1008 C CA . LYS A 1 122 ? -6.999 -20.176 -13.077 1.00 59.78 122 LYS A CA 1
ATOM 1009 C C . LYS A 1 122 ? -8.065 -20.301 -11.976 1.00 59.78 122 LYS A C 1
ATOM 1011 O O . LYS A 1 122 ? -8.401 -19.291 -11.354 1.00 59.78 122 LYS A O 1
ATOM 1016 N N . PRO A 1 123 ? -8.625 -21.498 -11.716 1.00 52.03 123 PRO A N 1
ATOM 1017 C CA . PR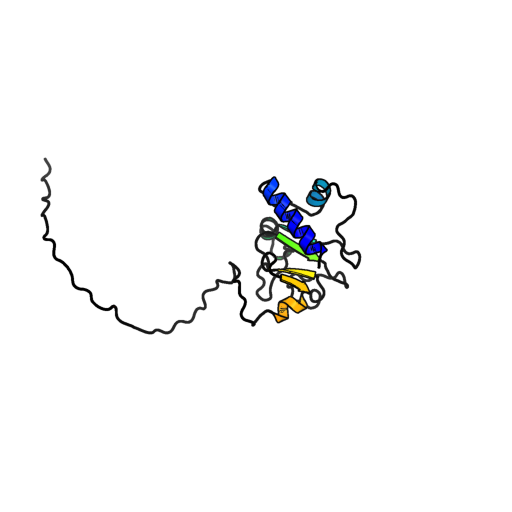O A 1 123 ? -9.565 -21.683 -10.614 1.00 52.03 123 PRO A CA 1
ATOM 1018 C C . PRO A 1 123 ? -8.884 -21.318 -9.289 1.00 52.03 123 PRO A C 1
ATOM 1020 O O . PRO A 1 123 ? -7.833 -21.864 -8.953 1.00 52.03 123 PRO A O 1
ATOM 1023 N N . ARG A 1 124 ? -9.468 -20.365 -8.553 1.00 58.91 124 ARG A N 1
ATOM 1024 C CA . ARG A 1 124 ? -8.955 -19.900 -7.256 1.00 58.91 124 ARG A CA 1
ATOM 1025 C C . ARG A 1 124 ? -9.728 -20.567 -6.113 1.00 58.91 124 ARG A C 1
ATOM 1027 O O . ARG A 1 124 ? -10.945 -20.710 -6.226 1.00 58.91 124 ARG A O 1
ATOM 1034 N N . PRO A 1 125 ? -9.064 -20.927 -5.000 1.00 51.47 125 PRO A N 1
ATOM 1035 C CA . PRO A 1 125 ? -9.730 -21.511 -3.834 1.00 51.47 125 PRO A CA 1
ATOM 1036 C C . PRO A 1 125 ? -10.585 -20.502 -3.043 1.00 51.47 125 PRO A C 1
ATOM 1038 O O . PRO A 1 125 ? -11.399 -20.916 -2.224 1.00 51.47 125 PRO A O 1
ATOM 1041 N N . TRP A 1 126 ? -10.439 -19.195 -3.290 1.00 48.03 126 TRP A N 1
ATOM 1042 C CA . TRP A 1 126 ? -11.158 -18.134 -2.581 1.00 48.03 126 TRP A CA 1
ATOM 1043 C C . TRP A 1 126 ? -11.859 -17.176 -3.558 1.00 48.03 126 TRP A C 1
ATOM 1045 O O . TRP A 1 126 ? -11.301 -16.830 -4.605 1.00 48.03 126 TRP A O 1
ATOM 1055 N N . LYS A 1 127 ? -13.093 -16.769 -3.227 1.00 53.84 127 LYS A N 1
ATOM 1056 C CA . LYS A 1 127 ? -13.900 -15.798 -3.985 1.00 53.84 127 LYS A CA 1
ATOM 1057 C C . LYS A 1 127 ? -13.865 -14.445 -3.281 1.00 53.84 127 LYS A C 1
ATOM 1059 O O . LYS A 1 127 ? -14.181 -14.386 -2.095 1.00 53.84 127 LYS A O 1
ATOM 1064 N N . HIS A 1 128 ? -13.553 -13.377 -4.015 1.00 47.94 128 HIS A N 1
ATOM 1065 C CA . HIS A 1 128 ? -13.624 -12.029 -3.460 1.00 47.94 128 HIS A CA 1
ATOM 1066 C C . HIS A 1 128 ? -15.097 -11.617 -3.275 1.00 47.94 128 HIS A C 1
ATOM 1068 O O . HIS A 1 128 ? -15.927 -11.949 -4.127 1.00 47.94 128 HIS A O 1
ATOM 1074 N N . PRO A 1 129 ? -15.463 -10.871 -2.217 1.00 45.66 129 PRO A N 1
ATOM 1075 C CA . PRO A 1 129 ? -16.843 -10.425 -2.005 1.00 45.66 129 PRO A CA 1
ATOM 1076 C C . PRO A 1 129 ? -17.418 -9.612 -3.177 1.00 45.66 129 PRO A C 1
ATOM 1078 O O . PRO A 1 129 ? -18.625 -9.624 -3.404 1.00 45.66 129 PRO A O 1
ATOM 1081 N N . THR A 1 130 ? -16.563 -8.935 -3.956 1.00 46.47 130 THR A N 1
ATOM 1082 C CA . THR A 1 130 ? -16.972 -8.161 -5.144 1.00 46.47 130 THR A CA 1
ATOM 1083 C C . THR A 1 130 ? -16.936 -8.952 -6.460 1.00 46.47 130 THR A C 1
ATOM 1085 O O . THR A 1 130 ? -17.376 -8.418 -7.479 1.00 46.47 130 THR A O 1
ATOM 1088 N N . ASP A 1 131 ? -16.509 -10.227 -6.453 1.00 56.38 131 ASP A N 1
ATOM 1089 C CA . ASP A 1 131 ? -16.569 -11.129 -7.624 1.00 56.38 131 ASP A CA 1
ATOM 1090 C C . ASP A 1 131 ? -18.021 -11.563 -7.947 1.00 56.38 131 ASP A C 1
ATOM 1092 O O . ASP A 1 131 ? -18.275 -12.254 -8.932 1.00 56.38 131 ASP A O 1
ATOM 1096 N N . GLY A 1 132 ? -19.002 -11.158 -7.134 1.00 46.31 132 GLY A N 1
ATOM 1097 C CA . GLY A 1 132 ? -20.425 -11.450 -7.307 1.00 46.31 132 GLY A CA 1
ATOM 1098 C C . GLY A 1 132 ? -21.142 -10.545 -8.312 1.00 46.31 132 GLY A C 1
ATOM 1099 O O . GLY A 1 132 ? -22.149 -9.935 -7.959 1.00 46.31 132 GLY A O 1
ATOM 1100 N N . THR A 1 133 ? -20.673 -10.465 -9.560 1.00 42.62 133 THR A N 1
ATOM 1101 C CA . THR A 1 133 ? -21.579 -10.067 -10.654 1.00 42.62 133 THR A CA 1
ATOM 1102 C C . THR A 1 133 ? -22.347 -11.325 -11.058 1.00 42.62 133 THR A C 1
ATOM 1104 O O . THR A 1 133 ? -21.701 -12.296 -11.449 1.00 42.62 133 THR A O 1
ATOM 1107 N N . PRO A 1 134 ? -23.685 -11.392 -10.924 1.00 40.88 134 PRO A N 1
ATOM 1108 C CA . PRO A 1 134 ? -24.417 -12.543 -11.426 1.00 40.88 134 PRO A CA 1
ATOM 1109 C C . PRO A 1 134 ? -24.254 -12.562 -12.946 1.00 40.88 134 PRO A C 1
ATOM 1111 O O . PRO A 1 134 ? -24.627 -11.599 -13.617 1.00 40.88 134 PRO A O 1
ATOM 1114 N N . ASP A 1 135 ? -23.680 -13.642 -13.475 1.00 42.22 135 ASP A N 1
ATOM 1115 C CA . ASP A 1 135 ? -23.662 -13.904 -14.909 1.00 42.22 135 ASP A CA 1
ATOM 1116 C C . ASP A 1 135 ? -25.112 -13.925 -15.400 1.00 42.22 135 ASP A C 1
ATOM 1118 O O . ASP A 1 135 ? -25.879 -14.865 -15.177 1.00 42.22 135 ASP A O 1
ATOM 1122 N N . GLY A 1 136 ? -25.515 -12.831 -16.038 1.00 50.00 136 GLY A N 1
ATOM 1123 C CA . GLY A 1 136 ? -26.779 -12.733 -16.734 1.00 50.00 136 GLY A CA 1
ATOM 1124 C C . GLY A 1 136 ? -26.717 -13.581 -17.992 1.00 50.00 136 GLY A C 1
ATOM 1125 O O . GLY A 1 136 ? -26.431 -13.049 -19.054 1.00 50.00 136 GLY A O 1
ATOM 1126 N N . THR A 1 137 ? -26.969 -14.884 -17.879 1.00 32.50 137 THR A N 1
ATOM 1127 C CA . THR A 1 137 ? -27.524 -15.738 -18.942 1.00 32.50 137 THR A CA 1
ATOM 1128 C C . THR A 1 137 ? -28.050 -17.026 -18.304 1.00 32.50 137 THR A C 1
ATOM 1130 O O . THR A 1 137 ? -27.297 -17.947 -18.006 1.00 32.50 137 THR A O 1
ATOM 1133 N N . THR A 1 138 ? -29.364 -17.108 -18.097 1.00 40.03 138 THR A N 1
ATOM 1134 C CA . THR A 1 138 ? -30.065 -18.399 -17.986 1.00 40.03 138 THR A CA 1
ATOM 1135 C C . THR A 1 138 ? -30.346 -18.933 -19.393 1.00 40.03 138 THR A C 1
ATOM 1137 O O . THR A 1 138 ? -30.614 -18.151 -20.307 1.00 40.03 138 THR A O 1
ATOM 1140 N N . PRO A 1 139 ? -30.365 -20.263 -19.566 1.00 37.62 139 PRO A N 1
ATOM 1141 C CA . PRO A 1 139 ? -31.601 -20.870 -20.057 1.00 37.62 139 PRO A CA 1
ATOM 1142 C C . PRO A 1 139 ? -32.022 -22.098 -19.220 1.00 37.62 139 PRO A C 1
ATOM 1144 O O . PRO A 1 139 ? -31.264 -22.565 -18.368 1.00 37.62 139 PRO A O 1
ATOM 1147 N N . PRO A 1 140 ? -33.273 -22.571 -19.375 1.00 56.44 140 PRO A N 1
ATOM 1148 C CA . PRO A 1 140 ? -34.003 -23.253 -18.315 1.00 56.44 140 PRO A CA 1
ATOM 1149 C C . PRO A 1 140 ? -33.752 -24.762 -18.318 1.00 56.44 140 PRO A C 1
ATOM 1151 O O . PRO A 1 140 ? -33.549 -25.376 -19.365 1.00 56.44 140 PRO A O 1
ATOM 1154 N N . THR A 1 141 ? -33.876 -25.406 -17.158 1.00 33.19 141 THR A N 1
ATOM 1155 C CA . THR A 1 141 ? -34.257 -26.822 -17.133 1.00 33.19 141 THR A CA 1
ATOM 1156 C C . THR A 1 141 ? -35.161 -27.114 -15.949 1.00 33.19 141 THR A C 1
ATOM 1158 O O . THR A 1 141 ? -34.786 -27.021 -14.785 1.00 33.19 141 THR A O 1
ATOM 1161 N N . THR A 1 142 ? -36.393 -27.437 -16.310 1.00 39.62 142 THR A N 1
ATOM 1162 C CA . THR A 1 142 ? -37.422 -28.086 -15.516 1.00 39.62 142 THR A CA 1
ATOM 1163 C C . THR A 1 142 ? -36.910 -29.393 -14.915 1.00 39.62 142 THR A C 1
ATOM 1165 O O . THR A 1 142 ? -36.485 -30.268 -15.663 1.00 39.62 142 THR A O 1
ATOM 1168 N N . THR A 1 143 ? -37.094 -29.585 -13.609 1.00 33.56 143 THR A N 1
ATOM 1169 C CA . THR A 1 143 ? -37.396 -30.904 -13.035 1.00 33.56 143 THR A CA 1
ATOM 1170 C C . THR A 1 143 ? -38.324 -30.763 -11.826 1.00 33.56 143 THR A C 1
ATOM 1172 O O . THR A 1 143 ? -38.138 -29.950 -10.927 1.00 33.56 143 THR A O 1
ATOM 1175 N N . THR A 1 144 ? -39.384 -31.556 -11.903 1.00 32.72 144 THR A N 1
ATOM 1176 C CA . THR A 1 144 ? -40.534 -31.784 -11.020 1.00 32.72 144 THR A CA 1
ATOM 1177 C C . THR A 1 144 ? -40.226 -31.936 -9.523 1.00 32.72 144 THR A C 1
ATOM 1179 O O . THR A 1 144 ? -39.266 -32.623 -9.177 1.00 32.72 144 THR A O 1
ATOM 1182 N N . PRO A 1 145 ? -41.100 -31.442 -8.621 1.00 39.50 145 PRO A N 1
ATOM 1183 C CA . PRO A 1 145 ? -41.110 -31.869 -7.227 1.00 39.50 145 PRO A CA 1
ATOM 1184 C C . PRO A 1 145 ? -41.804 -33.234 -7.081 1.00 39.50 145 PRO A C 1
ATOM 1186 O O . PRO A 1 145 ? -42.954 -33.412 -7.485 1.00 39.50 145 PRO A O 1
ATOM 1189 N N . THR A 1 146 ? -41.104 -34.200 -6.483 1.00 38.34 146 THR A N 1
ATOM 1190 C CA . THR A 1 146 ? -41.672 -35.488 -6.064 1.00 38.34 146 THR A CA 1
ATOM 1191 C C . THR A 1 146 ? -42.671 -35.278 -4.928 1.00 38.34 146 THR A C 1
ATOM 1193 O O . THR A 1 146 ? -42.363 -34.699 -3.889 1.00 38.34 146 THR A O 1
ATOM 1196 N N . THR A 1 147 ? -43.879 -35.778 -5.162 1.00 40.88 147 THR A N 1
ATOM 1197 C CA . THR A 1 147 ? -45.031 -35.847 -4.267 1.00 40.88 147 THR A CA 1
ATOM 1198 C C . THR A 1 147 ? -44.729 -36.575 -2.954 1.00 40.88 147 THR A C 1
ATOM 1200 O O . THR A 1 147 ? -44.302 -37.727 -2.965 1.00 40.88 147 THR A O 1
ATOM 1203 N N . VAL A 1 148 ? -45.080 -35.952 -1.827 1.00 43.56 148 VAL A N 1
ATOM 1204 C CA . VAL A 1 148 ? -45.439 -36.648 -0.581 1.00 43.56 148 VAL A CA 1
ATOM 1205 C C . VAL A 1 148 ? -46.804 -36.141 -0.114 1.00 43.56 148 VAL A C 1
ATOM 1207 O O . VAL A 1 148 ? -47.088 -34.946 -0.157 1.00 43.56 148 VAL A O 1
ATOM 1210 N N . ALA A 1 149 ? -47.671 -37.095 0.214 1.00 44.22 149 ALA A N 1
ATOM 1211 C CA . ALA A 1 149 ? -49.110 -36.949 0.413 1.00 44.22 149 ALA A CA 1
ATOM 1212 C C . ALA A 1 149 ? -49.498 -36.134 1.670 1.00 44.22 149 ALA A C 1
ATOM 1214 O O . ALA A 1 149 ? -48.720 -36.072 2.623 1.00 44.22 149 ALA A O 1
ATOM 1215 N N . PRO A 1 150 ? -50.712 -35.546 1.709 1.00 44.34 150 PRO A N 1
ATOM 1216 C CA . PRO A 1 150 ? -51.189 -34.758 2.842 1.00 44.34 150 PRO A CA 1
ATOM 1217 C C . PRO A 1 150 ? -51.861 -35.624 3.921 1.00 44.34 150 PRO A C 1
ATOM 1219 O O . PRO A 1 150 ? -52.726 -36.446 3.618 1.00 44.34 150 PRO A O 1
ATOM 1222 N N . THR A 1 151 ? -51.540 -35.369 5.193 1.00 41.44 151 THR A N 1
ATOM 1223 C CA . THR A 1 151 ? -52.360 -35.809 6.333 1.00 41.44 151 THR A CA 1
ATOM 1224 C C . THR A 1 151 ? -53.348 -34.700 6.692 1.00 41.44 151 THR A C 1
ATOM 1226 O O . THR A 1 151 ? -52.970 -33.587 7.046 1.00 41.44 151 THR A O 1
ATOM 1229 N N . THR A 1 152 ? -54.627 -35.032 6.565 1.00 42.00 152 THR A N 1
ATOM 1230 C CA . THR A 1 152 ? -55.827 -34.251 6.884 1.00 42.00 152 THR A CA 1
ATOM 1231 C C . THR A 1 152 ? -55.905 -33.788 8.342 1.00 42.00 152 THR A C 1
ATOM 1233 O O . THR A 1 152 ? -55.777 -34.601 9.255 1.00 42.00 152 THR A O 1
ATOM 1236 N N . VAL A 1 153 ? -56.268 -32.515 8.545 1.00 50.84 153 VAL A N 1
ATOM 1237 C CA . VAL A 1 153 ? -56.860 -31.988 9.789 1.00 50.84 153 VAL A CA 1
ATOM 1238 C C . VAL A 1 153 ? -58.074 -31.119 9.395 1.00 50.84 153 VAL A C 1
ATOM 1240 O O . VAL A 1 153 ? -57.945 -30.327 8.460 1.00 50.84 153 VAL A O 1
ATOM 1243 N N . PRO A 1 154 ? -59.265 -31.282 10.008 1.00 50.84 154 PRO A N 1
ATOM 1244 C CA . PRO A 1 154 ? -60.491 -30.583 9.596 1.00 50.84 154 PRO A CA 1
ATOM 1245 C C . PRO A 1 154 ? -60.570 -29.125 10.108 1.00 50.84 154 PRO A C 1
ATOM 1247 O O . PRO A 1 154 ? -59.891 -28.783 11.076 1.00 50.84 154 PRO A O 1
ATOM 1250 N N . PRO A 1 155 ? -61.414 -28.261 9.501 1.00 48.94 155 PRO A N 1
ATOM 1251 C CA . PRO A 1 155 ? -61.507 -26.849 9.863 1.00 48.94 155 PRO A CA 1
ATOM 1252 C C . PRO A 1 155 ? -62.446 -26.603 11.055 1.00 48.94 155 PRO A C 1
ATOM 1254 O O . PRO A 1 155 ? -63.608 -27.009 11.043 1.00 48.94 155 PRO A O 1
ATOM 1257 N N . THR A 1 156 ? -61.977 -25.848 12.048 1.00 42.81 156 THR A N 1
ATOM 1258 C CA . THR A 1 156 ? -62.839 -25.130 12.996 1.00 42.81 156 THR A CA 1
ATOM 1259 C C . THR A 1 156 ? -63.261 -23.794 12.389 1.00 42.81 156 THR A C 1
ATOM 1261 O O . THR A 1 156 ? -62.443 -22.911 12.149 1.00 42.81 156 THR A O 1
ATOM 1264 N N . THR A 1 157 ? -64.561 -23.671 12.135 1.00 45.72 157 THR A N 1
ATOM 1265 C CA . THR A 1 157 ? -65.290 -22.426 11.866 1.00 45.72 157 THR A CA 1
ATOM 1266 C C . THR A 1 157 ? -65.109 -21.426 13.001 1.00 45.72 157 THR A C 1
ATOM 1268 O O . THR A 1 157 ? -65.475 -21.751 14.131 1.00 45.72 157 THR A O 1
ATOM 1271 N N . ASP A 1 158 ? -64.674 -20.205 12.689 1.00 46.03 158 ASP A N 1
ATOM 1272 C CA . ASP A 1 158 ? -64.867 -19.060 13.578 1.00 46.03 158 ASP A CA 1
ATOM 1273 C C . ASP A 1 158 ? -65.874 -18.077 12.970 1.00 46.03 158 ASP A C 1
ATOM 1275 O O . ASP A 1 158 ? -65.830 -17.738 11.783 1.00 46.03 158 ASP A O 1
ATOM 1279 N N . LYS A 1 159 ? -66.855 -17.712 13.793 1.00 47.66 159 LYS A N 1
ATOM 1280 C CA . LYS A 1 159 ? -68.026 -16.915 13.444 1.00 47.66 159 LYS A CA 1
ATOM 1281 C C . LYS A 1 159 ? -67.720 -15.447 13.711 1.00 47.66 159 LYS A C 1
ATOM 1283 O O . LYS A 1 159 ? -67.328 -15.062 14.803 1.00 47.66 159 LYS A O 1
ATOM 1288 N N . HIS A 1 160 ? -68.008 -14.624 12.713 1.00 43.66 160 HIS A N 1
ATOM 1289 C CA . HIS A 1 160 ? -68.077 -13.171 12.821 1.00 43.66 160 HIS A CA 1
ATOM 1290 C C . HIS A 1 160 ? -69.101 -12.752 13.904 1.00 43.66 160 HIS A C 1
ATOM 1292 O O . HIS A 1 160 ? -70.239 -13.232 13.850 1.00 43.66 160 HIS A O 1
ATOM 1298 N N . PRO A 1 161 ? -68.770 -11.869 14.864 1.00 66.62 161 PRO A N 1
ATOM 1299 C CA . PRO A 1 161 ? -69.768 -11.302 15.767 1.00 66.62 161 PRO A CA 1
ATOM 1300 C C . PRO A 1 161 ? -70.483 -10.100 15.118 1.00 66.62 161 PRO A C 1
ATOM 1302 O O . PRO A 1 161 ? -69.845 -9.320 14.404 1.00 66.62 161 PRO A O 1
ATOM 1305 N N . PRO A 1 162 ? -71.795 -9.903 15.354 1.00 56.38 162 PRO A N 1
ATOM 1306 C CA . PRO A 1 162 ? -72.493 -8.706 14.914 1.00 56.38 162 PRO A CA 1
ATOM 1307 C C . PRO A 1 162 ? -72.235 -7.539 15.875 1.00 56.38 162 PRO A C 1
ATOM 1309 O O . PRO A 1 162 ? -72.143 -7.698 17.092 1.00 56.38 162 PRO A O 1
ATOM 1312 N N . LYS A 1 163 ? -72.131 -6.357 15.277 1.00 50.72 163 LYS A N 1
ATOM 1313 C CA . LYS A 1 163 ? -71.926 -5.057 15.910 1.00 50.72 163 LYS A CA 1
ATOM 1314 C C . LYS A 1 163 ? -73.222 -4.563 16.584 1.00 50.72 163 LYS A C 1
ATOM 1316 O O . LYS A 1 163 ? -74.247 -4.555 15.901 1.00 50.72 163 LYS A O 1
ATOM 1321 N N . PRO A 1 164 ? -73.191 -4.133 17.856 1.00 61.12 164 PRO A N 1
ATOM 1322 C CA . PRO A 1 164 ? -74.167 -3.197 18.409 1.00 61.12 164 PRO A CA 1
ATOM 1323 C C . PRO A 1 164 ? -73.786 -1.736 18.113 1.00 61.12 164 PRO A C 1
ATOM 1325 O O . PRO A 1 164 ? -72.572 -1.422 18.058 1.00 61.12 164 PRO A O 1
#

Sequence (164 aa):
IADIKQIAEWVEEYKERYGEYPPDLTTLKERLNLTTEFKDPWDHPYQYVLIADDDKKGKDKQKARRDRNQKPINTYYDVWSNGADGDYQQQVNGAKSRDDIIRAWDGSFVGLGKDLDELYGKPRPWKHPTDGTPDGTTPPTTTTPTTVAPTTVPPTTDKHPPKP

Secondary structure (DSSP, 8-state):
-HHHHHHHHHHHHHHHHHSS--SSHHHHHHHTT--S--B-TTSPBPEEEEHHHHTTS-GGG--S-B-TTS-BSSSSEEEEE-TTT----SBTTSGGGSS-EEEEGGGTEEEEHHHHHTTTTSPPSS--GGG-------------PPP-PPPP------PPPPP-

Radius of gyration: 26.05 Å; chains: 1; bounding box: 89×48×40 Å

Foldseek 3Di:
DVLQVVLLVLQVVCCVVPVAGDQFVVSSCVVVVHPDACADPQRFGKDKHFVVVLVVDDPVRRQAAAEPVRHRQEDTMWIKAQANVRDDDRYLPDPSNQRIFTAGPSNPDTGGSVVVVVCPPPDDPDDRPVNPPPPPDDDDDDDDDDDDDDDDDDDDDDDDDDDD

pLDDT: mean 81.17, std 21.69, range [32.5, 98.12]